Protein AF-A0A3P8RMU3-F1 (afdb_monomer_lite)

Structure (mmCIF, N/CA/C/O backbone):
data_AF-A0A3P8RMU3-F1
#
_entry.id   AF-A0A3P8RMU3-F1
#
loop_
_atom_site.group_PDB
_atom_site.id
_atom_site.type_symbol
_atom_site.label_atom_id
_atom_site.label_alt_id
_atom_site.label_comp_id
_atom_site.label_asym_id
_atom_site.label_entity_id
_atom_site.label_seq_id
_atom_site.pdbx_PDB_ins_code
_atom_site.Cartn_x
_atom_site.Cartn_y
_atom_site.Cartn_z
_atom_site.occupancy
_atom_site.B_iso_or_equiv
_atom_site.auth_seq_id
_atom_site.auth_comp_id
_atom_site.auth_asym_id
_atom_site.auth_atom_id
_atom_site.pdbx_PDB_model_num
ATOM 1 N N . MET A 1 1 ? 14.924 4.544 -16.020 1.00 61.19 1 MET A N 1
ATOM 2 C CA . MET A 1 1 ? 14.688 5.719 -15.148 1.00 61.19 1 MET A CA 1
ATOM 3 C C . MET A 1 1 ? 15.804 5.816 -14.127 1.00 61.19 1 MET A C 1
ATOM 5 O O . MET A 1 1 ? 16.368 4.782 -13.785 1.00 61.19 1 MET A O 1
ATOM 9 N N . SER A 1 2 ? 16.135 7.013 -13.640 1.00 77.00 2 SER A N 1
ATOM 10 C CA . SER A 1 2 ? 17.049 7.127 -12.498 1.00 77.00 2 SER A CA 1
ATOM 11 C C . SER A 1 2 ? 16.342 6.698 -11.206 1.00 77.00 2 SER A C 1
ATOM 13 O O . SER A 1 2 ? 15.120 6.811 -11.089 1.0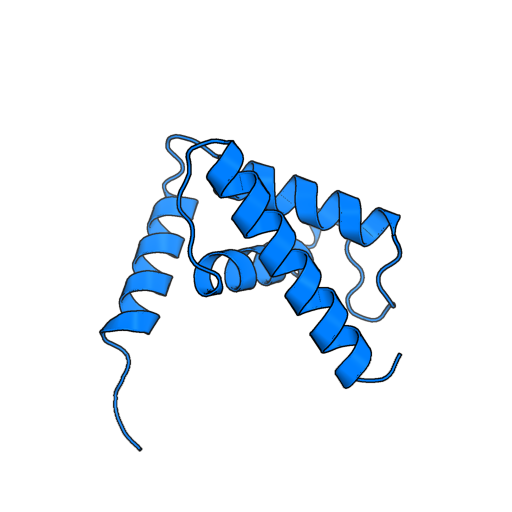0 77.00 2 SER A O 1
ATOM 15 N N . ARG A 1 3 ? 17.102 6.220 -10.215 1.00 77.25 3 ARG A N 1
ATOM 16 C CA . ARG A 1 3 ? 16.562 5.832 -8.900 1.00 77.25 3 ARG A CA 1
ATOM 17 C C . ARG A 1 3 ? 15.744 6.959 -8.254 1.00 77.25 3 ARG A C 1
ATOM 19 O O . ARG A 1 3 ? 14.659 6.711 -7.748 1.00 77.25 3 ARG A O 1
ATOM 26 N N . ALA A 1 4 ? 16.218 8.199 -8.368 1.00 80.19 4 ALA A N 1
ATOM 27 C CA . ALA A 1 4 ? 15.526 9.380 -7.852 1.00 80.19 4 ALA A CA 1
ATOM 28 C C . ALA A 1 4 ? 14.162 9.626 -8.526 1.00 80.19 4 ALA A C 1
ATOM 30 O O . ALA A 1 4 ? 13.207 10.030 -7.868 1.00 80.19 4 ALA A O 1
ATOM 31 N N . GLN A 1 5 ? 14.045 9.355 -9.832 1.00 79.00 5 GLN A N 1
ATOM 32 C CA . GLN A 1 5 ? 12.767 9.465 -10.543 1.00 79.00 5 GLN A CA 1
ATOM 33 C C . GLN A 1 5 ? 11.772 8.406 -10.062 1.00 79.00 5 GLN A C 1
ATOM 35 O O . GLN A 1 5 ? 10.618 8.738 -9.809 1.00 79.00 5 GLN A O 1
ATOM 40 N N . ALA A 1 6 ? 12.218 7.159 -9.883 1.00 81.06 6 ALA A N 1
ATOM 41 C CA . ALA A 1 6 ? 11.371 6.093 -9.352 1.00 81.06 6 ALA A CA 1
ATOM 42 C C . ALA A 1 6 ? 10.901 6.398 -7.917 1.00 81.06 6 ALA A C 1
ATOM 44 O O . ALA A 1 6 ? 9.723 6.241 -7.609 1.00 81.06 6 ALA A O 1
ATOM 45 N N . GLU A 1 7 ? 11.793 6.908 -7.062 1.00 85.38 7 GLU A N 1
ATOM 46 C CA . GLU A 1 7 ? 11.448 7.330 -5.699 1.00 85.38 7 GLU A CA 1
ATOM 47 C C . GLU A 1 7 ? 10.408 8.462 -5.686 1.00 85.38 7 GLU A C 1
ATOM 49 O O . GLU A 1 7 ? 9.475 8.421 -4.886 1.00 85.38 7 GLU A O 1
ATOM 54 N N . ASN A 1 8 ? 10.513 9.444 -6.588 1.00 89.38 8 ASN A N 1
ATOM 55 C CA . ASN A 1 8 ? 9.509 10.506 -6.702 1.00 89.38 8 ASN A CA 1
ATOM 56 C C . ASN A 1 8 ? 8.152 9.990 -7.193 1.00 89.38 8 ASN A C 1
ATOM 58 O O . ASN A 1 8 ? 7.125 10.414 -6.669 1.00 89.38 8 ASN A O 1
ATOM 62 N N . VAL A 1 9 ? 8.135 9.065 -8.159 1.00 89.31 9 VAL A N 1
ATOM 63 C CA . VAL A 1 9 ? 6.891 8.432 -8.626 1.00 89.31 9 VAL A CA 1
ATOM 64 C C . VAL A 1 9 ? 6.204 7.706 -7.470 1.00 89.31 9 VAL A C 1
ATOM 66 O O . VAL A 1 9 ? 5.025 7.935 -7.227 1.00 89.31 9 VAL A O 1
ATOM 69 N N . ILE A 1 10 ? 6.947 6.912 -6.696 1.00 90.69 10 ILE A N 1
ATOM 70 C CA . ILE A 1 10 ? 6.396 6.186 -5.543 1.00 90.69 10 ILE A CA 1
ATOM 71 C C . ILE A 1 10 ? 5.859 7.151 -4.476 1.00 90.69 10 ILE A C 1
ATOM 73 O O . ILE A 1 10 ? 4.773 6.927 -3.949 1.00 90.69 10 ILE A O 1
ATOM 77 N N . LYS A 1 11 ? 6.573 8.243 -4.173 1.00 94.31 11 LYS A N 1
ATOM 78 C CA . LYS A 1 11 ? 6.095 9.264 -3.221 1.00 94.31 11 LYS A CA 1
ATOM 79 C C . LYS A 1 11 ? 4.781 9.907 -3.665 1.00 94.31 11 LYS A C 1
ATOM 81 O O . LYS A 1 11 ? 3.910 10.124 -2.827 1.00 94.31 11 LYS A O 1
ATOM 86 N N . ASN A 1 12 ? 4.636 10.195 -4.958 1.00 95.44 12 ASN A N 1
ATOM 87 C CA . ASN A 1 12 ? 3.397 10.757 -5.495 1.00 95.44 12 ASN A CA 1
ATOM 88 C C . ASN A 1 12 ? 2.237 9.766 -5.368 1.00 95.44 12 ASN A C 1
ATOM 90 O O . ASN A 1 12 ? 1.197 10.150 -4.846 1.00 95.44 12 ASN A O 1
ATOM 94 N N . ILE A 1 13 ? 2.460 8.497 -5.726 1.00 95.88 13 ILE A N 1
ATOM 95 C CA . ILE A 1 13 ? 1.465 7.420 -5.588 1.00 95.88 13 ILE A CA 1
ATOM 96 C C . ILE A 1 13 ? 1.003 7.288 -4.133 1.00 95.88 13 ILE A C 1
ATOM 98 O O . ILE A 1 13 ? -0.192 7.255 -3.857 1.00 95.88 13 ILE A O 1
ATOM 102 N N . ILE A 1 14 ? 1.944 7.260 -3.180 1.00 97.75 14 ILE A N 1
ATOM 103 C CA . ILE A 1 14 ? 1.610 7.189 -1.750 1.00 97.75 14 ILE A CA 1
ATOM 104 C C . ILE A 1 14 ? 0.728 8.375 -1.350 1.00 97.75 14 ILE A C 1
ATOM 106 O O . ILE A 1 14 ? -0.312 8.179 -0.726 1.00 97.75 14 ILE A O 1
ATOM 110 N N . ARG A 1 15 ? 1.117 9.597 -1.731 1.00 97.69 15 ARG A N 1
ATOM 111 C CA . ARG A 1 15 ? 0.362 10.811 -1.403 1.00 97.69 15 ARG A CA 1
ATOM 112 C C . ARG A 1 15 ? -1.054 10.780 -1.980 1.00 97.69 15 ARG A C 1
ATOM 114 O O . ARG A 1 15 ? -1.989 11.145 -1.274 1.00 97.69 15 ARG A O 1
ATOM 121 N N . GLU A 1 16 ? -1.206 10.359 -3.231 1.00 97.56 16 GLU A N 1
ATOM 122 C CA . GLU A 1 16 ? -2.503 10.282 -3.914 1.00 97.56 16 GLU A CA 1
ATOM 123 C C . GLU A 1 16 ? -3.422 9.261 -3.234 1.00 97.56 16 GLU A C 1
ATOM 125 O O . GLU A 1 16 ? -4.555 9.591 -2.886 1.00 97.56 16 GLU A O 1
ATOM 130 N N . ILE A 1 17 ? -2.910 8.075 -2.895 1.00 98.19 17 ILE A N 1
ATOM 131 C CA . ILE A 1 17 ? -3.685 7.056 -2.170 1.00 98.19 17 ILE A CA 1
ATOM 132 C C . ILE A 1 17 ? -4.096 7.548 -0.774 1.00 98.19 17 ILE A C 1
ATOM 134 O O . ILE A 1 17 ? -5.244 7.345 -0.375 1.00 98.19 17 ILE A O 1
ATOM 138 N N . VAL A 1 18 ? -3.198 8.201 -0.024 1.00 98.06 18 VAL A N 1
ATOM 139 C CA . VAL A 1 18 ? -3.524 8.770 1.300 1.00 98.06 18 VAL A CA 1
ATOM 140 C C . VAL A 1 18 ? -4.656 9.795 1.185 1.00 98.06 18 VAL A C 1
ATOM 142 O O . VAL A 1 18 ? -5.602 9.758 1.974 1.00 98.06 18 VAL A O 1
ATOM 145 N N . GLN A 1 19 ? -4.583 10.688 0.194 1.00 97.69 19 GLN A N 1
ATOM 146 C CA . GLN A 1 19 ? -5.613 11.699 -0.052 1.00 97.69 19 GLN A CA 1
ATOM 147 C C . GLN A 1 19 ? -6.961 11.063 -0.401 1.00 97.69 19 GLN A C 1
ATOM 149 O O . GLN A 1 19 ? -7.972 11.408 0.208 1.00 97.69 19 GLN A O 1
ATOM 154 N N . GLU A 1 20 ? -6.974 10.092 -1.311 1.00 97.69 20 GLU A N 1
ATOM 155 C CA . GLU A 1 20 ? -8.192 9.381 -1.708 1.00 97.69 20 GLU A CA 1
ATOM 156 C C . GLU A 1 20 ? -8.823 8.599 -0.547 1.00 97.69 20 GLU A C 1
ATOM 158 O O . GLU A 1 20 ? -10.043 8.621 -0.368 1.00 97.69 20 GLU A O 1
ATOM 163 N N . CYS A 1 21 ? -8.013 7.963 0.305 1.00 97.06 21 CYS A N 1
ATOM 164 C CA . CYS A 1 21 ? -8.501 7.325 1.531 1.00 97.06 21 CYS A CA 1
ATOM 165 C C . CYS A 1 21 ? -9.180 8.343 2.461 1.00 97.06 21 CYS A C 1
ATOM 167 O O . CYS A 1 21 ? -10.282 8.091 2.956 1.00 97.06 21 CYS A O 1
ATOM 169 N N . ALA A 1 22 ? -8.557 9.510 2.659 1.00 96.81 22 ALA A N 1
ATOM 170 C CA . ALA A 1 22 ? -9.084 10.563 3.522 1.00 96.81 22 ALA A CA 1
ATOM 171 C C . ALA A 1 22 ? -10.408 11.138 2.992 1.00 96.81 22 ALA A C 1
ATOM 173 O O . ALA A 1 22 ? -11.351 11.304 3.767 1.00 96.81 22 ALA A O 1
ATOM 174 N N . VAL A 1 23 ? -10.518 11.366 1.676 1.00 96.88 23 VAL A N 1
ATOM 175 C CA . VAL A 1 23 ? -11.767 11.786 1.008 1.00 96.88 23 VAL A CA 1
ATOM 176 C C . VAL A 1 23 ? -12.889 10.767 1.235 1.00 9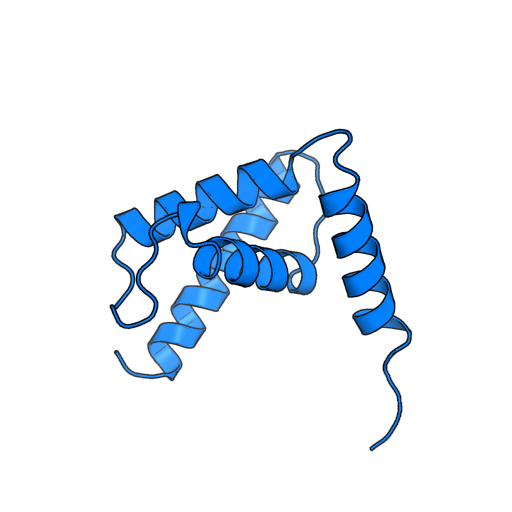6.88 23 VAL A C 1
ATOM 178 O O . VAL A 1 23 ? -14.046 11.144 1.414 1.00 96.88 23 VAL A O 1
ATOM 181 N N . ARG A 1 24 ? -12.552 9.475 1.299 1.00 95.25 24 ARG A N 1
ATOM 182 C CA . ARG A 1 24 ? -13.489 8.371 1.573 1.00 95.25 24 ARG A CA 1
ATOM 183 C C . ARG A 1 24 ? -13.721 8.113 3.069 1.00 95.25 24 ARG A C 1
ATOM 185 O O . ARG A 1 24 ? -14.396 7.148 3.426 1.00 95.25 24 ARG A O 1
ATOM 192 N N . GLY A 1 25 ? -13.195 8.967 3.950 1.00 93.94 25 GLY A N 1
ATOM 193 C CA . GLY A 1 25 ? -13.418 8.912 5.398 1.00 93.94 25 GLY A CA 1
ATOM 194 C C . GLY A 1 25 ? -12.534 7.916 6.155 1.00 93.94 25 GLY A C 1
ATOM 195 O O . GLY A 1 25 ? -12.839 7.583 7.299 1.00 93.94 25 GLY A O 1
ATOM 196 N N . GLN A 1 26 ? -11.451 7.431 5.545 1.00 92.56 26 GLN A N 1
ATOM 197 C CA . GLN A 1 26 ? -10.476 6.543 6.179 1.00 92.56 26 GLN A CA 1
ATOM 198 C C . GLN A 1 26 ? -9.139 7.262 6.359 1.00 92.56 26 GLN A C 1
ATOM 200 O O . GLN A 1 26 ? -8.494 7.665 5.395 1.00 92.56 26 GLN A O 1
ATOM 205 N N . SER A 1 27 ? -8.695 7.390 7.609 1.00 93.44 27 SER A N 1
ATOM 206 C CA . SER A 1 27 ? -7.364 7.917 7.914 1.00 93.44 27 SER A CA 1
ATOM 207 C C . SER A 1 27 ? -6.339 6.785 7.882 1.00 93.44 27 SER A C 1
ATOM 209 O O . SER A 1 27 ? -6.442 5.822 8.645 1.00 93.44 27 SER A O 1
ATOM 211 N N . VAL A 1 28 ? -5.356 6.895 6.990 1.00 95.56 28 VAL A N 1
ATOM 212 C CA . VAL A 1 28 ? -4.260 5.932 6.820 1.00 95.56 28 VAL A CA 1
ATOM 213 C C . VAL A 1 28 ? -2.923 6.667 6.862 1.00 95.56 28 VAL A C 1
ATOM 215 O O . VAL A 1 28 ? -2.828 7.810 6.423 1.00 95.56 28 VAL A O 1
ATOM 218 N N . SER A 1 29 ? -1.884 6.030 7.402 1.00 95.38 29 SER A N 1
ATOM 219 C CA . SER A 1 29 ? -0.537 6.610 7.436 1.00 95.38 29 SER A CA 1
ATOM 220 C C . SER A 1 29 ? 0.234 6.329 6.145 1.00 95.38 29 SER A C 1
ATOM 222 O O . SER A 1 29 ? 0.060 5.275 5.529 1.00 95.38 29 SER A O 1
ATOM 224 N N . ASP A 1 30 ? 1.169 7.213 5.787 1.00 96.00 30 ASP A N 1
ATOM 225 C CA . ASP A 1 30 ? 2.094 7.013 4.660 1.00 96.00 30 ASP A CA 1
ATOM 226 C C . ASP A 1 30 ? 2.826 5.666 4.744 1.00 96.00 30 ASP A C 1
ATOM 228 O O . ASP A 1 30 ? 3.020 4.994 3.734 1.00 96.00 30 ASP A O 1
ATOM 232 N N . ALA A 1 31 ? 3.202 5.237 5.955 1.00 95.12 31 ALA A N 1
ATOM 233 C CA . ALA A 1 31 ? 3.870 3.958 6.183 1.00 95.12 31 ALA A CA 1
ATOM 234 C C . ALA A 1 31 ? 2.972 2.759 5.835 1.00 95.12 31 ALA A C 1
ATOM 236 O O . ALA A 1 31 ? 3.431 1.813 5.193 1.00 95.12 31 ALA A O 1
ATOM 237 N N . LEU A 1 32 ? 1.688 2.810 6.212 1.00 96.88 32 LEU A N 1
ATOM 238 C CA . LEU A 1 32 ? 0.715 1.774 5.865 1.00 96.88 32 LEU A CA 1
ATOM 239 C C . LEU A 1 32 ? 0.487 1.718 4.350 1.00 96.88 32 LEU A C 1
ATOM 241 O O . LEU A 1 32 ? 0.461 0.634 3.768 1.00 96.88 32 LEU A O 1
ATOM 245 N N . VAL A 1 33 ? 0.365 2.877 3.702 1.00 97.81 33 VAL A N 1
ATOM 246 C CA . VAL A 1 33 ? 0.196 2.957 2.246 1.00 97.81 33 VAL A CA 1
ATOM 247 C C . VAL A 1 33 ? 1.441 2.454 1.517 1.00 97.81 33 VAL A C 1
ATOM 249 O O . VAL A 1 33 ? 1.318 1.657 0.591 1.00 97.81 33 VAL A O 1
ATOM 252 N N . ALA A 1 34 ? 2.643 2.827 1.960 1.00 96.25 34 ALA A N 1
ATOM 253 C CA . ALA A 1 34 ? 3.893 2.327 1.391 1.00 96.25 34 ALA A CA 1
ATOM 254 C C . ALA A 1 34 ? 4.012 0.799 1.515 1.00 96.25 34 ALA A C 1
ATOM 256 O O . ALA A 1 34 ? 4.430 0.126 0.567 1.00 96.25 34 ALA A O 1
ATOM 257 N N . PHE A 1 35 ? 3.609 0.239 2.662 1.00 95.69 35 PHE A N 1
ATOM 258 C CA . PHE A 1 35 ? 3.520 -1.208 2.841 1.00 95.69 35 PHE A CA 1
ATOM 259 C C . PHE A 1 35 ? 2.532 -1.825 1.847 1.00 95.69 35 PHE A C 1
ATOM 261 O O . PHE A 1 35 ? 2.869 -2.806 1.183 1.00 95.69 35 PHE A O 1
ATOM 268 N N . MET A 1 36 ? 1.341 -1.238 1.703 1.00 97.38 36 MET A N 1
ATOM 269 C CA . MET A 1 36 ? 0.310 -1.739 0.794 1.00 97.38 36 MET A CA 1
ATOM 270 C C . MET A 1 36 ? 0.765 -1.710 -0.667 1.00 97.38 36 MET A C 1
ATOM 272 O O . MET A 1 36 ? 0.640 -2.718 -1.356 1.00 97.38 36 MET A O 1
ATOM 276 N N . VAL A 1 37 ? 1.370 -0.609 -1.120 1.00 96.50 37 VAL A N 1
ATOM 277 C CA . VAL A 1 37 ? 1.953 -0.487 -2.466 1.00 96.50 37 VAL A CA 1
ATOM 278 C C . VAL A 1 37 ? 2.951 -1.614 -2.717 1.00 96.50 37 VAL A C 1
ATOM 280 O O . VAL A 1 37 ? 2.870 -2.304 -3.733 1.00 96.50 37 VAL A O 1
ATOM 283 N N . LYS A 1 38 ? 3.858 -1.863 -1.766 1.00 94.56 38 LYS A N 1
ATOM 284 C CA . LYS A 1 38 ? 4.825 -2.961 -1.871 1.00 94.56 38 LYS A CA 1
ATOM 285 C C . LYS A 1 38 ? 4.131 -4.325 -1.926 1.00 94.56 38 LYS A C 1
ATOM 287 O O . LYS A 1 38 ? 4.494 -5.146 -2.762 1.00 94.56 38 LYS A O 1
ATOM 292 N N . ALA A 1 39 ? 3.143 -4.566 -1.067 1.00 95.06 39 ALA A N 1
ATOM 293 C CA . ALA A 1 39 ? 2.396 -5.821 -1.038 1.00 95.06 39 ALA A CA 1
ATOM 294 C C . ALA A 1 39 ? 1.641 -6.073 -2.354 1.00 95.06 39 ALA A C 1
ATOM 296 O O . ALA A 1 39 ? 1.673 -7.184 -2.876 1.00 95.06 39 ALA A O 1
ATOM 297 N N . VAL A 1 40 ? 1.013 -5.041 -2.924 1.00 96.31 40 VAL A N 1
ATOM 298 C CA . VAL A 1 40 ? 0.289 -5.115 -4.199 1.00 96.31 40 VAL A CA 1
ATOM 299 C C . VAL A 1 40 ? 1.235 -5.381 -5.367 1.00 96.31 40 VAL A C 1
ATOM 301 O O . VAL A 1 40 ? 0.931 -6.236 -6.196 1.00 96.31 40 VAL A O 1
ATOM 304 N N . VAL A 1 41 ? 2.383 -4.700 -5.424 1.00 94.88 41 VAL A N 1
ATOM 305 C CA . VAL A 1 41 ? 3.382 -4.901 -6.488 1.00 94.88 41 VAL A CA 1
ATOM 306 C C . VAL A 1 41 ? 4.006 -6.297 -6.429 1.00 94.88 41 VAL A C 1
ATOM 308 O O . VAL A 1 41 ? 4.266 -6.888 -7.473 1.00 94.88 41 VAL A O 1
ATOM 311 N N . LEU A 1 42 ? 4.249 -6.831 -5.227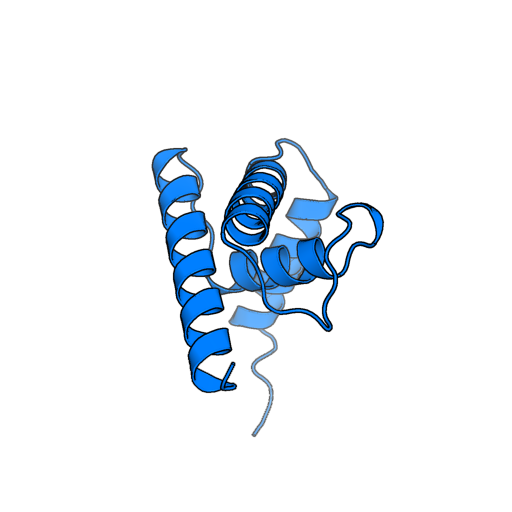 1.00 94.06 42 LEU A N 1
ATOM 312 C CA . LEU A 1 42 ? 4.892 -8.137 -5.044 1.00 94.06 42 LEU A CA 1
ATOM 313 C C . LEU A 1 42 ? 3.935 -9.329 -5.169 1.00 94.06 42 LEU A C 1
ATOM 315 O O . LEU A 1 42 ? 4.403 -10.457 -5.312 1.00 94.06 42 LEU A O 1
ATOM 319 N N . ASP A 1 43 ? 2.620 -9.116 -5.102 1.00 94.81 43 ASP A N 1
ATOM 320 C CA . ASP A 1 43 ? 1.645 -10.190 -5.284 1.00 94.81 43 ASP A CA 1
ATOM 321 C C . ASP A 1 43 ? 1.572 -10.595 -6.770 1.00 94.81 43 ASP A C 1
ATOM 323 O O . ASP A 1 43 ? 1.100 -9.809 -7.602 1.00 94.81 43 ASP A O 1
ATOM 327 N N . PRO A 1 44 ? 1.983 -11.827 -7.136 1.00 93.81 44 PRO A N 1
ATOM 328 C CA . PRO A 1 44 ? 2.039 -12.256 -8.533 1.00 93.81 44 PRO A CA 1
ATOM 329 C C . PRO A 1 44 ? 0.663 -12.260 -9.211 1.00 93.81 44 PRO A C 1
ATOM 331 O O . PRO A 1 44 ? 0.583 -12.151 -10.434 1.00 93.81 44 PRO A O 1
ATOM 334 N N . ARG A 1 45 ? -0.431 -12.326 -8.438 1.00 95.94 45 ARG A N 1
ATOM 335 C CA . ARG A 1 45 ? -1.805 -12.281 -8.965 1.00 95.94 45 ARG A CA 1
ATOM 336 C C . ARG A 1 45 ? -2.160 -10.920 -9.558 1.00 95.94 45 ARG A C 1
ATOM 338 O O . ARG A 1 45 ? -3.027 -10.843 -10.422 1.00 95.94 45 ARG A O 1
ATOM 345 N N . ASN A 1 46 ? -1.476 -9.857 -9.134 1.00 95.00 46 ASN A N 1
ATOM 346 C CA . ASN A 1 46 ? -1.715 -8.510 -9.644 1.00 95.00 46 ASN A CA 1
ATOM 347 C C . ASN A 1 46 ? -0.987 -8.248 -10.970 1.00 95.00 46 ASN A C 1
ATOM 349 O O . ASN A 1 46 ? -1.328 -7.293 -11.668 1.00 95.00 46 ASN A O 1
ATOM 353 N N . GLY A 1 47 ? -0.032 -9.099 -11.366 1.00 93.06 47 GLY A N 1
ATOM 354 C CA . GLY A 1 47 ? 0.609 -9.042 -12.683 1.00 93.06 47 GLY A CA 1
ATOM 355 C C . GLY A 1 47 ? 1.513 -7.826 -12.909 1.00 93.06 47 GLY A C 1
ATOM 356 O O . GLY A 1 47 ? 1.697 -7.411 -14.054 1.00 93.06 47 GLY A O 1
ATOM 357 N N . PHE A 1 48 ? 2.056 -7.233 -11.842 1.00 93.19 48 PHE A N 1
ATOM 358 C CA . PHE A 1 48 ? 3.102 -6.219 -11.962 1.00 93.19 48 PHE A CA 1
ATOM 359 C C . PHE A 1 48 ? 4.443 -6.880 -12.283 1.00 93.19 48 PHE A C 1
ATOM 361 O O . PHE A 1 48 ? 4.790 -7.921 -11.731 1.00 93.19 48 PHE A O 1
ATOM 368 N N . ASN A 1 49 ? 5.211 -6.260 -13.176 1.00 87.88 49 ASN A N 1
ATOM 369 C CA . ASN A 1 49 ? 6.581 -6.663 -13.460 1.00 87.88 49 ASN A CA 1
ATOM 370 C C . ASN A 1 49 ? 7.524 -5.668 -12.767 1.00 87.88 49 ASN A C 1
ATOM 372 O O . ASN A 1 49 ? 7.526 -4.486 -13.102 1.00 87.88 49 ASN A O 1
ATOM 376 N N . VAL A 1 50 ? 8.296 -6.149 -11.791 1.00 82.50 50 VAL A N 1
ATOM 377 C CA . VAL A 1 50 ? 9.204 -5.318 -10.981 1.00 82.50 50 VAL A CA 1
ATOM 378 C C . VAL A 1 50 ? 10.461 -4.875 -11.733 1.00 82.50 50 VAL A C 1
ATOM 380 O O . VAL A 1 50 ? 11.099 -3.905 -11.329 1.00 82.50 50 VAL A O 1
ATOM 383 N N . ASP A 1 51 ? 10.785 -5.537 -12.844 1.00 85.06 51 ASP A N 1
ATOM 384 C CA . ASP A 1 51 ? 11.964 -5.253 -13.666 1.00 85.06 51 ASP A CA 1
ATOM 385 C C . ASP A 1 51 ? 11.685 -4.197 -14.747 1.00 85.06 51 ASP A C 1
ATOM 387 O O . ASP A 1 51 ? 12.611 -3.681 -15.379 1.00 85.06 51 ASP A O 1
ATOM 391 N N . ARG A 1 52 ? 10.410 -3.842 -14.970 1.00 85.56 52 ARG A N 1
ATOM 392 C CA . ARG A 1 52 ? 10.013 -2.816 -15.942 1.00 85.56 52 ARG A CA 1
ATOM 393 C C . ARG A 1 52 ? 9.654 -1.492 -15.274 1.00 85.56 52 ARG A C 1
ATOM 395 O O . ARG A 1 52 ? 9.208 -1.424 -14.135 1.00 85.56 5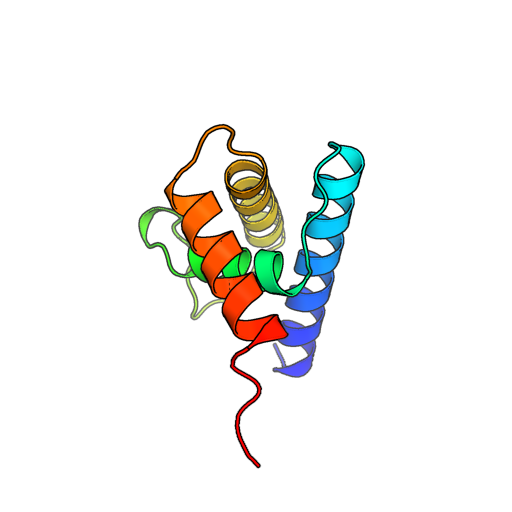2 ARG A O 1
ATOM 402 N N . THR A 1 53 ? 9.794 -0.412 -16.037 1.00 86.50 53 THR A N 1
ATOM 403 C CA . THR A 1 53 ? 9.280 0.904 -15.632 1.00 86.50 53 THR A CA 1
ATOM 404 C C . THR A 1 53 ? 7.750 0.890 -15.607 1.00 86.50 53 THR A C 1
ATOM 406 O O . THR A 1 53 ? 7.130 0.404 -16.551 1.00 86.50 53 THR A O 1
ATOM 409 N N . LEU A 1 54 ? 7.156 1.453 -14.550 1.00 88.25 54 LEU A N 1
ATOM 410 C CA . LEU A 1 54 ? 5.707 1.625 -14.436 1.00 88.25 54 LEU A CA 1
ATOM 411 C C . LEU A 1 54 ? 5.186 2.549 -15.541 1.00 88.25 54 LEU A C 1
ATOM 413 O O . LEU A 1 54 ? 5.664 3.672 -15.716 1.00 88.25 54 LEU A O 1
ATOM 417 N N . THR A 1 55 ? 4.187 2.075 -16.275 1.00 91.62 55 THR A N 1
ATOM 418 C CA . THR A 1 55 ? 3.406 2.897 -17.201 1.00 91.62 55 THR A CA 1
ATOM 419 C C . THR A 1 55 ? 2.318 3.666 -16.450 1.00 91.62 55 THR A C 1
ATOM 421 O O . THR A 1 55 ? 1.996 3.352 -15.307 1.00 91.62 55 THR A O 1
ATOM 424 N N . LYS A 1 56 ? 1.684 4.652 -17.099 1.00 91.06 56 LYS A N 1
ATOM 425 C CA . LYS A 1 56 ? 0.531 5.358 -16.508 1.00 91.06 56 LYS A CA 1
ATOM 426 C C . LYS A 1 56 ? -0.614 4.408 -16.130 1.00 91.06 56 LYS A C 1
ATOM 428 O O . LYS A 1 56 ? -1.241 4.602 -15.099 1.00 91.06 56 LYS A O 1
ATOM 433 N N . GLN A 1 57 ? -0.852 3.376 -16.941 1.00 93.56 57 GLN A N 1
ATOM 434 C CA . GLN A 1 57 ? -1.864 2.356 -16.657 1.00 93.56 57 GLN A CA 1
ATOM 435 C C . GLN A 1 57 ? -1.474 1.491 -15.456 1.00 93.56 57 GLN A C 1
ATOM 437 O O . GLN A 1 57 ? -2.331 1.162 -14.642 1.00 93.56 57 GLN A O 1
ATOM 442 N N . ASP A 1 58 ? -0.186 1.154 -15.313 1.00 93.44 58 ASP A N 1
ATOM 443 C CA . ASP A 1 58 ? 0.295 0.432 -14.131 1.00 93.44 58 ASP A CA 1
ATOM 444 C C . ASP A 1 58 ? 0.089 1.260 -12.857 1.00 93.44 58 ASP A C 1
ATOM 446 O O . ASP A 1 58 ? -0.312 0.708 -11.839 1.00 93.44 58 ASP A O 1
ATOM 450 N N . VAL A 1 59 ? 0.333 2.574 -12.918 1.00 94.06 59 VAL A N 1
ATOM 451 C CA . VAL A 1 59 ? 0.122 3.490 -11.786 1.00 94.06 59 VAL A CA 1
ATOM 452 C C . VAL A 1 59 ? -1.352 3.539 -11.381 1.00 94.06 59 VAL A C 1
ATOM 454 O O . VAL A 1 59 ? -1.659 3.290 -10.221 1.00 94.06 59 VAL A O 1
ATOM 457 N N . GLN A 1 60 ? -2.264 3.740 -12.336 1.00 95.69 60 GLN A N 1
ATOM 458 C CA . GLN A 1 60 ? -3.708 3.748 -12.066 1.00 95.69 60 GLN A CA 1
ATOM 459 C C . GLN A 1 60 ? -4.186 2.424 -11.458 1.00 95.69 60 GLN A C 1
ATOM 461 O O . GLN A 1 60 ? -4.850 2.409 -10.426 1.00 95.69 60 GLN A O 1
ATOM 466 N N . LYS A 1 61 ? -3.777 1.294 -12.046 1.00 96.88 61 LYS A N 1
ATOM 467 C CA . LYS A 1 61 ? -4.106 -0.037 -11.520 1.00 96.88 61 LYS A CA 1
ATOM 468 C C . LYS A 1 61 ? -3.554 -0.248 -10.107 1.00 96.88 61 LYS A C 1
ATOM 470 O O . LYS A 1 61 ? -4.190 -0.900 -9.283 1.00 96.88 61 LYS A O 1
ATOM 475 N N . LEU A 1 62 ? -2.348 0.246 -9.834 1.00 96.56 62 LEU A N 1
ATOM 476 C CA . LEU A 1 62 ? -1.718 0.143 -8.521 1.00 96.56 62 LEU A CA 1
ATOM 477 C C . LEU A 1 62 ? -2.494 0.945 -7.473 1.00 96.56 62 LEU A C 1
ATOM 479 O O . LEU A 1 62 ? -2.734 0.426 -6.385 1.00 96.56 62 LEU A O 1
ATOM 483 N N . GLU A 1 63 ? -2.906 2.166 -7.806 1.00 96.75 63 GLU A N 1
ATOM 484 C CA . GLU A 1 63 ? -3.742 3.006 -6.945 1.00 96.75 63 GLU A CA 1
ATOM 485 C C . GLU A 1 63 ? -5.084 2.340 -6.646 1.00 96.75 63 GLU A C 1
ATOM 487 O O . GLU A 1 63 ? -5.426 2.191 -5.475 1.00 96.75 63 GLU A O 1
ATOM 492 N N . GLU A 1 64 ? -5.794 1.856 -7.669 1.00 97.75 64 GLU A N 1
ATOM 493 C CA . GLU A 1 64 ? -7.075 1.151 -7.514 1.00 97.75 64 GLU A CA 1
ATOM 494 C C . GLU A 1 64 ? -6.947 -0.063 -6.585 1.00 97.75 64 GLU A C 1
ATOM 496 O O . GLU A 1 64 ? -7.654 -0.158 -5.582 1.00 97.75 64 GLU A O 1
ATOM 501 N N . LEU A 1 65 ? -5.980 -0.950 -6.844 1.00 98.12 65 LEU A N 1
ATOM 502 C CA . LEU A 1 65 ? -5.765 -2.144 -6.021 1.00 98.12 65 LEU A CA 1
ATOM 503 C C . LEU A 1 65 ? -5.373 -1.809 -4.577 1.00 98.12 65 LEU A C 1
ATOM 505 O O . LEU A 1 65 ? -5.754 -2.529 -3.650 1.00 98.12 65 LEU A O 1
ATOM 509 N N . CYS A 1 66 ? -4.590 -0.747 -4.368 1.00 98.00 66 CYS A N 1
ATOM 510 C CA . CYS A 1 66 ? -4.244 -0.295 -3.023 1.00 98.00 66 CYS A CA 1
ATOM 511 C C . CYS A 1 66 ? -5.461 0.285 -2.303 1.00 98.00 66 CYS A C 1
ATOM 513 O O . CYS A 1 66 ? -5.677 -0.042 -1.136 1.00 98.00 66 CYS A O 1
ATOM 515 N N . LEU A 1 67 ? -6.257 1.115 -2.981 1.00 97.69 67 LEU A N 1
ATOM 516 C CA . LEU A 1 67 ? -7.469 1.708 -2.423 1.00 97.69 67 LEU A CA 1
ATOM 517 C C . LEU A 1 67 ? -8.481 0.632 -2.043 1.00 97.69 67 LEU A C 1
ATOM 519 O O . LEU A 1 67 ? -8.953 0.634 -0.909 1.00 97.69 67 LEU A O 1
ATOM 523 N N . ASP A 1 68 ? -8.748 -0.329 -2.925 1.00 97.12 68 ASP A N 1
ATOM 524 C CA . ASP A 1 68 ? -9.674 -1.430 -2.649 1.00 97.12 68 ASP A CA 1
ATOM 525 C C . ASP A 1 68 ? -9.262 -2.211 -1.397 1.00 97.12 68 ASP A C 1
ATOM 527 O O . ASP A 1 68 ? -10.083 -2.468 -0.516 1.00 97.12 68 ASP A O 1
ATOM 531 N N . LYS A 1 69 ? -7.966 -2.523 -1.265 1.00 96.44 69 LYS A N 1
ATOM 532 C CA . LYS A 1 69 ? -7.436 -3.222 -0.086 1.00 96.44 69 LYS A CA 1
ATOM 533 C C . LYS A 1 69 ? -7.481 -2.378 1.183 1.00 96.44 69 LYS A C 1
ATOM 535 O O . LYS A 1 69 ? -7.746 -2.916 2.250 1.00 96.44 69 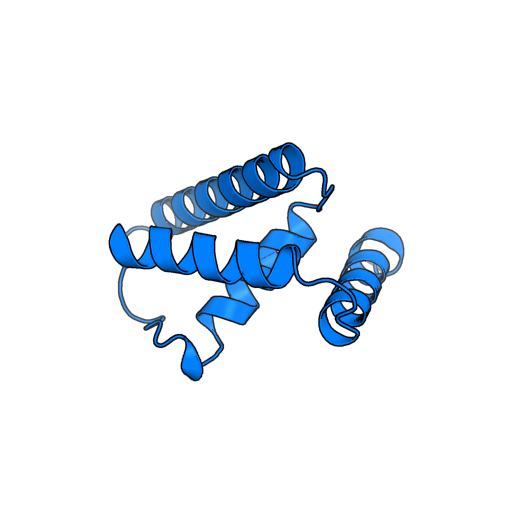LYS A O 1
ATOM 540 N N . LEU A 1 70 ? -7.199 -1.078 1.104 1.00 96.94 70 LEU A N 1
ATOM 541 C CA . LEU A 1 70 ? -7.201 -0.187 2.272 1.00 96.94 70 LEU A CA 1
ATOM 542 C C . LEU A 1 70 ? -8.618 0.137 2.758 1.00 96.94 70 LEU A C 1
ATOM 544 O O . LEU A 1 70 ? -8.805 0.397 3.948 1.00 96.94 70 LEU A O 1
ATOM 548 N N . MET A 1 71 ? -9.600 0.121 1.855 1.00 95.00 71 MET A N 1
ATOM 549 C CA . MET A 1 71 ? -11.013 0.367 2.155 1.00 95.00 71 MET A CA 1
ATOM 550 C C . MET A 1 71 ? -11.786 -0.913 2.510 1.00 95.00 71 MET A C 1
ATOM 552 O O . MET A 1 71 ? -12.973 -0.832 2.840 1.00 95.00 71 MET A O 1
ATOM 556 N N . GLU A 1 72 ? -11.144 -2.085 2.453 1.00 95.25 72 GLU A N 1
ATOM 557 C CA . GLU A 1 72 ? -11.777 -3.365 2.761 1.00 95.25 72 GLU A CA 1
ATOM 558 C C . GLU A 1 72 ? -12.299 -3.377 4.207 1.00 95.25 72 GLU A C 1
ATOM 560 O O . GLU A 1 72 ? -11.555 -3.223 5.181 1.00 95.25 72 GLU A O 1
ATOM 565 N N . LYS A 1 73 ? -13.616 -3.550 4.353 1.00 92.25 73 LYS A N 1
ATOM 566 C CA . LYS A 1 73 ? -14.272 -3.630 5.660 1.00 92.25 73 LYS A CA 1
ATOM 567 C C . LYS A 1 73 ? -14.173 -5.050 6.199 1.00 92.25 73 LYS A C 1
ATOM 569 O O . LYS A 1 73 ? -14.333 -6.004 5.446 1.00 92.25 73 LYS A O 1
ATOM 574 N N . CYS A 1 74 ? -13.993 -5.176 7.513 1.00 91.88 74 CYS A N 1
ATOM 575 C CA . CYS A 1 74 ? -13.937 -6.471 8.195 1.00 91.88 74 CYS A CA 1
ATOM 576 C C . CYS A 1 74 ? -12.855 -7.402 7.613 1.00 91.88 74 CYS A C 1
ATOM 578 O O . CYS A 1 74 ? -13.118 -8.581 7.399 1.00 91.88 74 CYS A O 1
ATOM 580 N N . SER A 1 75 ? -11.656 -6.865 7.358 1.00 95.31 75 SER A N 1
ATOM 581 C CA . SER A 1 75 ? -10.509 -7.607 6.822 1.00 95.31 75 SER A CA 1
ATOM 582 C C . SER A 1 75 ? -9.475 -7.884 7.922 1.00 95.31 75 SER A C 1
ATOM 584 O O . SER A 1 75 ? -8.656 -7.011 8.227 1.00 95.31 75 SER A O 1
ATOM 586 N N . PRO A 1 76 ? -9.445 -9.102 8.507 1.00 96.44 76 PRO A N 1
ATOM 587 C CA . PRO A 1 76 ? -8.468 -9.453 9.542 1.00 96.44 76 PRO A CA 1
ATOM 588 C C . PRO A 1 76 ? -7.019 -9.317 9.063 1.00 96.44 76 PRO A C 1
ATOM 590 O O . PRO A 1 76 ? -6.119 -9.004 9.844 1.00 96.44 76 PRO A O 1
ATOM 593 N N . SER A 1 77 ? -6.783 -9.536 7.766 1.00 94.69 77 SER A N 1
ATOM 594 C CA . SER A 1 77 ? -5.473 -9.345 7.145 1.00 94.69 77 SER A CA 1
ATOM 595 C C . SER A 1 77 ? -5.051 -7.878 7.175 1.00 94.69 77 SER A C 1
ATOM 597 O O . SER A 1 77 ? -3.926 -7.583 7.580 1.00 94.69 77 SER A O 1
ATOM 599 N N . LEU A 1 78 ? -5.948 -6.955 6.809 1.00 95.25 78 LEU A N 1
ATOM 600 C CA . LEU A 1 78 ? -5.674 -5.522 6.890 1.00 95.25 78 LEU A CA 1
ATOM 601 C C . LEU A 1 78 ? -5.451 -5.075 8.339 1.00 95.25 78 LEU A C 1
ATOM 603 O O . LEU A 1 78 ? -4.519 -4.318 8.606 1.00 95.25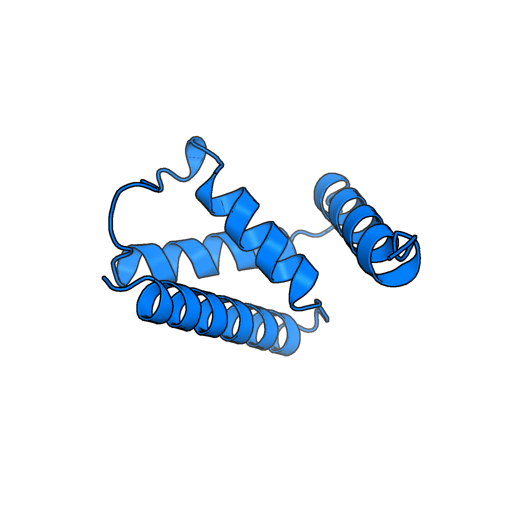 78 LEU A O 1
ATOM 607 N N . ASP A 1 79 ? -6.262 -5.568 9.275 1.00 96.00 79 ASP A N 1
ATOM 608 C CA . ASP A 1 79 ? -6.118 -5.242 10.696 1.00 96.00 79 ASP A CA 1
ATOM 609 C C . ASP A 1 79 ? -4.771 -5.728 11.249 1.00 96.00 79 ASP A C 1
ATOM 611 O O . ASP A 1 79 ? -4.096 -4.997 11.975 1.00 96.00 79 ASP A O 1
ATOM 615 N N . THR A 1 80 ? -4.317 -6.915 10.835 1.00 96.19 80 THR A N 1
ATOM 616 C CA . THR A 1 80 ? -2.987 -7.445 11.187 1.00 96.19 80 THR A CA 1
ATOM 617 C C . THR A 1 80 ? -1.868 -6.550 10.663 1.00 96.19 80 THR A C 1
ATOM 619 O O . THR A 1 80 ? -0.947 -6.221 11.410 1.00 96.19 80 THR A O 1
ATOM 622 N N . ILE A 1 81 ? -1.960 -6.095 9.412 1.00 95.12 81 ILE A N 1
ATOM 623 C CA . ILE A 1 81 ? -0.970 -5.180 8.829 1.00 95.12 81 ILE A CA 1
ATOM 624 C C . ILE A 1 81 ? -0.968 -3.842 9.577 1.00 95.12 81 ILE A C 1
ATOM 626 O O . ILE A 1 81 ? 0.098 -3.334 9.917 1.00 95.12 81 ILE A O 1
ATOM 630 N N . LYS A 1 82 ? -2.143 -3.278 9.888 1.00 94.94 82 LYS A N 1
ATOM 631 C CA . LYS A 1 82 ? -2.258 -2.042 10.680 1.00 94.94 82 LYS A CA 1
ATOM 632 C C . LYS A 1 82 ? -1.590 -2.192 12.045 1.00 94.94 82 LYS A C 1
ATOM 634 O O . LYS A 1 82 ? -0.844 -1.304 12.449 1.00 94.94 82 LYS A O 1
ATOM 639 N N . MET A 1 83 ? -1.813 -3.318 12.725 1.00 95.31 83 MET A N 1
ATOM 640 C CA . MET A 1 83 ? -1.170 -3.627 14.005 1.00 95.31 83 MET A CA 1
ATOM 641 C C . MET A 1 83 ? 0.354 -3.744 13.874 1.00 95.31 83 MET A C 1
ATOM 643 O O . MET A 1 83 ? 1.068 -3.184 14.702 1.00 95.31 83 MET A O 1
ATOM 647 N N . GLN A 1 84 ? 0.858 -4.409 12.830 1.00 94.00 84 GLN A N 1
ATOM 648 C CA . GLN A 1 84 ? 2.298 -4.524 12.565 1.00 94.00 84 GLN A CA 1
ATOM 649 C C . GLN A 1 84 ? 2.938 -3.162 12.285 1.00 94.00 84 GLN A C 1
ATOM 651 O O . GLN A 1 84 ? 3.903 -2.797 12.945 1.00 94.00 84 GLN A O 1
ATOM 656 N N . VAL A 1 85 ? 2.359 -2.372 11.376 1.00 93.38 85 VAL A N 1
ATOM 657 C CA . VAL A 1 85 ? 2.856 -1.026 11.049 1.00 93.38 85 VAL A CA 1
ATOM 658 C C . VAL A 1 85 ? 2.816 -0.122 12.279 1.00 93.38 85 VAL A C 1
ATOM 660 O O . VAL A 1 85 ? 3.768 0.609 12.539 1.00 93.38 85 VAL A O 1
ATOM 663 N N . TYR A 1 86 ? 1.744 -0.187 13.072 1.00 92.88 86 TYR A N 1
ATOM 664 C CA . TYR A 1 86 ? 1.660 0.552 14.327 1.00 92.88 86 TYR A CA 1
ATOM 665 C C . TYR A 1 86 ? 2.759 0.124 15.305 1.00 92.88 86 TYR A C 1
ATOM 667 O O . TYR A 1 86 ? 3.409 0.982 15.905 1.00 92.88 86 TYR A O 1
ATOM 675 N N . PHE A 1 87 ? 2.999 -1.180 15.449 1.00 92.69 87 PHE A N 1
ATOM 676 C CA . PHE A 1 87 ? 4.056 -1.687 16.314 1.00 92.69 87 PHE A CA 1
ATOM 677 C C . PHE A 1 87 ? 5.440 -1.207 15.860 1.00 92.69 87 PHE A C 1
ATOM 679 O O . PHE A 1 87 ? 6.206 -0.682 16.669 1.00 92.69 87 PHE A O 1
ATOM 686 N N . ASP A 1 88 ? 5.723 -1.301 14.564 1.00 90.44 88 ASP A N 1
ATOM 687 C CA . ASP A 1 88 ? 6.991 -0.875 13.975 1.00 90.44 88 ASP A CA 1
ATOM 688 C C . ASP A 1 88 ? 7.224 0.633 14.155 1.00 90.44 88 ASP A C 1
ATOM 690 O O . ASP A 1 88 ? 8.289 1.082 14.580 1.00 90.44 88 ASP A O 1
ATOM 694 N N . MET A 1 89 ? 6.200 1.451 13.908 1.00 88.00 89 MET A N 1
ATOM 695 C CA . MET A 1 89 ? 6.326 2.905 14.031 1.00 88.00 89 MET A CA 1
ATOM 696 C C . MET A 1 89 ? 6.531 3.378 15.475 1.00 88.00 89 MET A C 1
ATOM 698 O O . MET A 1 89 ? 7.185 4.397 15.688 1.00 88.00 89 MET A O 1
ATOM 702 N N . ASN A 1 90 ? 5.973 2.671 16.461 1.00 89.38 90 ASN A N 1
ATOM 703 C CA . ASN A 1 90 ? 5.907 3.164 17.841 1.00 89.38 90 ASN A CA 1
ATOM 704 C C . ASN A 1 90 ? 6.825 2.411 18.818 1.00 89.38 90 ASN A C 1
ATOM 706 O O . ASN A 1 90 ? 7.209 2.976 19.841 1.00 89.38 90 ASN A O 1
ATOM 710 N N . TYR A 1 91 ? 7.198 1.159 18.529 1.00 88.88 91 TYR A N 1
ATOM 711 C CA . TYR A 1 91 ? 7.832 0.269 19.513 1.00 88.88 91 TYR A CA 1
ATOM 712 C C . TYR A 1 91 ? 9.085 -0.455 19.017 1.00 88.88 91 TYR A C 1
ATOM 714 O O . TYR A 1 91 ? 9.897 -0.872 19.850 1.00 88.88 91 TYR A O 1
ATOM 722 N N . THR A 1 92 ? 9.318 -0.573 17.704 1.00 85.06 92 THR A N 1
ATOM 723 C CA . THR A 1 92 ? 10.583 -1.138 17.187 1.00 85.06 92 THR A CA 1
ATOM 724 C C . THR A 1 92 ? 11.711 -0.118 17.117 1.00 85.06 92 THR A C 1
ATOM 726 O O . THR A 1 92 ? 12.793 -0.438 16.625 1.00 85.06 92 THR A O 1
ATOM 729 N N . SER A 1 93 ? 11.507 1.089 17.651 1.00 70.12 93 SER A N 1
ATOM 730 C CA . SER A 1 93 ? 12.576 2.059 17.887 1.00 70.12 93 SER A CA 1
ATOM 731 C C . SER A 1 93 ? 13.538 1.507 18.952 1.00 70.12 93 SER A C 1
ATOM 733 O O . SER A 1 93 ? 13.468 1.830 20.136 1.00 70.12 93 SER A O 1
ATOM 735 N N . ARG A 1 94 ? 14.414 0.581 18.549 1.00 63.00 94 ARG A N 1
ATOM 736 C CA . ARG A 1 94 ? 15.467 0.003 19.384 1.00 63.00 94 ARG A CA 1
ATOM 737 C C . ARG A 1 94 ? 16.806 0.039 18.643 1.00 63.00 94 ARG A C 1
ATOM 739 O O . ARG A 1 94 ? 17.092 -0.826 17.826 1.00 63.00 94 ARG A O 1
ATOM 746 N N . ARG A 1 95 ? 17.623 1.004 19.090 1.00 55.56 95 ARG A N 1
ATOM 747 C CA . ARG A 1 95 ? 19.099 1.093 19.062 1.00 55.56 95 ARG A CA 1
ATOM 748 C C . ARG A 1 95 ? 19.762 1.445 17.721 1.00 55.56 95 ARG A C 1
ATOM 750 O O . ARG A 1 95 ? 20.011 0.582 16.887 1.00 55.56 95 ARG A O 1
ATOM 757 N N . LYS A 1 96 ? 20.159 2.716 17.594 1.00 48.66 96 LYS A N 1
ATOM 758 C CA . LYS A 1 96 ? 21.561 3.002 17.260 1.00 48.66 96 LYS A CA 1
ATOM 759 C C . LYS A 1 96 ? 22.366 2.968 18.552 1.00 48.66 96 LYS A C 1
ATOM 761 O O . LYS A 1 96 ? 21.777 3.361 19.586 1.00 48.66 96 LYS A O 1
#

Foldseek 3Di:
DDPVVVVVLLVVLLVVLQVVCVVVVHHDDSLLLSVLLVVLQPPVVNVHDPVDDQDPVNSVSSSVSSNCLSPDPPDVVSVVSVVVSVCCVPPVPDDD

Sequence (96 aa):
MSRAQAENVIKNIIREIVQECAVRGQSVSDALVAFMVKAVVLDPRNGFNVDRTLTKQDVQKLEELCLDKLMEKCSPSLDTIKMQVYFDMNYTSRRK

Radius of gyration: 14.11 Å; chains: 1; bounding box: 36×24×37 Å

Organism: Amphiprion percula (NCBI:txid161767)

Secondary structure (DSSP, 8-state):
--HHHHHHHHHHHHHHHHHHHHHTT----HHHHHHHHHHHHH-GGG---TTSPPPHHHHHHHHHHHHHHHS-TT-HHHHHHHHHHHHHHHT-----

InterPro domains:
  IPR021897 Cilia- and flagella-associated protein 206 [PTHR21442] (5-95)

pLDDT: mean 91.49, std 9.0, range [48.66, 98.19]